Protein AF-A0A7S4EVW3-F1 (afdb_monomer)

Secondary structure (DSSP, 8-state):
-----------------------EEEEEEEETTEEEEEEEE--TTT-HHHHHHHHHHHHTTTTTT----EEETTTEEEE---S-HHHHHHHHT-PBPPPP--S---TT-EEE---SSTT-B-S-EEEE-SS-----

Mean predicted aligned error: 10.97 Å

Radius of gyration: 21.05 Å; Cα contacts (8 Å, |Δi|>4): 206; chains: 1; bounding box: 40×34×83 Å

Nearest PDB structures (foldseek):
  1vai-assembly2_B  TM=8.002E-01  e=1.333E-04  Escherichia coli
  7n3j-assembly1_A  TM=7.721E-01  e=1.892E-04  Escherichia coli K-12
  8vri-assembly2_B  TM=7.692E-01  e=6.437E-04  Escherichia coli
  2mvz-assembly1_A  TM=7.237E-01  e=3.197E-04  Geobacillus kaustophilus HTA426
  7qtt-assembly1_V  TM=7.026E-01  e=1.544E-03  Homo sapiens

Solvent-accessible surface area (backbone atoms only — not comparable to full-atom values): 8505 Å² total; per-residue (Å²): 141,82,83,84,85,80,82,81,80,79,80,75,81,76,79,78,76,73,74,79,69,83,48,64,50,76,45,79,42,84,49,99,92,42,79,45,74,51,74,46,79,53,57,53,92,47,28,52,62,59,43,53,50,50,50,52,37,58,76,67,49,50,62,60,87,41,52,76,82,42,78,42,89,65,43,36,40,31,33,51,54,46,83,45,69,65,63,43,52,65,44,67,76,52,53,41,72,75,59,69,88,72,73,80,44,45,58,78,35,74,43,71,46,62,59,98,53,84,44,50,32,59,66,33,34,31,35,24,60,36,63,68,64,74,77,127

InterPro domains:
  IPR002130 Cyclophilin-type peptidyl-prolyl cis-trans isomerase domain [PF00160] (30-124)
  IPR029000 Cyclophilin-like domain superfamily [G3DSA:2.40.100.10] (12-132)
  IPR029000 Cyclophilin-like domain superfamily [SSF50891] (29-124)
  IPR044665 Cyclophilin-type peptidyl-prolyl cis-trans isomerase, E. coli cyclophilin A-like [PTHR43246] (34-132)

Structure (mmCIF, N/CA/C/O backbone):
data_AF-A0A7S4EVW3-F1
#
_entry.id   AF-A0A7S4EVW3-F1
#
loop_
_atom_site.group_PDB
_atom_site.id
_atom_site.type_symbol
_atom_site.label_atom_id
_atom_site.label_alt_id
_atom_site.label_comp_id
_atom_site.label_asym_id
_atom_site.label_entity_id
_atom_site.label_seq_id
_atom_site.pdbx_PDB_ins_code
_atom_site.Cartn_x
_atom_site.Cartn_y
_atom_site.Cartn_z
_atom_site.occupancy
_atom_site.B_iso_or_equiv
_atom_site.auth_seq_id
_atom_site.auth_comp_id
_atom_site.auth_asym_id
_atom_site.auth_atom_id
_atom_site.pdbx_PDB_model_num
ATOM 1 N N . MET A 1 1 ? 21.735 -10.490 -68.407 1.00 48.84 1 MET A N 1
ATOM 2 C CA . MET A 1 1 ? 21.679 -9.216 -67.661 1.00 48.84 1 MET A CA 1
ATOM 3 C C . MET A 1 1 ? 20.236 -8.723 -67.653 1.00 48.84 1 MET A C 1
ATOM 5 O O . MET A 1 1 ? 19.882 -8.121 -68.646 1.00 48.84 1 MET A O 1
ATOM 9 N N . VAL A 1 2 ? 19.412 -8.986 -66.624 1.00 40.12 2 VAL A N 1
ATOM 10 C CA . VAL A 1 2 ? 18.229 -8.154 -66.276 1.00 40.12 2 VAL A CA 1
ATOM 11 C C . VAL A 1 2 ? 17.863 -8.377 -64.794 1.00 40.12 2 VAL A C 1
ATOM 13 O O . VAL A 1 2 ? 17.701 -9.514 -64.367 1.00 40.12 2 VAL A O 1
ATOM 16 N N . GLN A 1 3 ? 17.805 -7.262 -64.057 1.00 39.38 3 GLN A N 1
ATOM 17 C CA . GLN A 1 3 ? 17.249 -6.950 -62.728 1.00 39.38 3 GLN A CA 1
ATOM 18 C C . GLN A 1 3 ? 17.027 -8.050 -61.663 1.00 39.38 3 GLN A C 1
ATOM 20 O O . GLN A 1 3 ? 16.073 -8.820 -61.707 1.00 39.38 3 GLN A O 1
ATOM 25 N N . ALA A 1 4 ? 17.808 -7.959 -60.580 1.00 43.53 4 ALA A N 1
ATOM 26 C CA . ALA A 1 4 ? 17.461 -8.503 -59.268 1.00 43.53 4 ALA A CA 1
ATOM 27 C C . ALA A 1 4 ? 16.394 -7.622 -58.587 1.00 43.53 4 ALA A C 1
ATOM 29 O O . ALA A 1 4 ? 16.596 -6.419 -58.397 1.00 43.53 4 ALA A O 1
ATOM 30 N N . ALA A 1 5 ? 15.268 -8.225 -58.207 1.00 48.72 5 ALA A N 1
ATOM 31 C CA . ALA A 1 5 ? 14.209 -7.587 -57.436 1.00 48.72 5 ALA A CA 1
ATOM 32 C C . ALA A 1 5 ? 14.680 -7.335 -55.993 1.00 48.72 5 ALA A C 1
ATOM 34 O O . ALA A 1 5 ? 14.947 -8.269 -55.239 1.00 48.72 5 ALA A O 1
ATOM 35 N N . ARG A 1 6 ? 14.779 -6.063 -55.598 1.00 50.75 6 ARG A N 1
ATOM 36 C CA . ARG A 1 6 ? 14.969 -5.655 -54.201 1.00 50.75 6 ARG A CA 1
ATOM 37 C C . ARG A 1 6 ? 13.610 -5.302 -53.611 1.00 50.75 6 ARG A C 1
ATOM 39 O O . ARG A 1 6 ? 13.137 -4.181 -53.758 1.00 50.75 6 ARG A O 1
ATOM 46 N N . ILE A 1 7 ? 12.988 -6.276 -52.955 1.00 47.72 7 ILE A N 1
ATOM 47 C CA . ILE A 1 7 ? 11.820 -6.050 -52.103 1.00 47.72 7 ILE A CA 1
ATOM 48 C C . ILE A 1 7 ? 12.350 -5.469 -50.789 1.00 47.72 7 ILE A C 1
ATOM 50 O O . ILE A 1 7 ? 12.915 -6.189 -49.967 1.00 47.72 7 ILE A O 1
ATOM 54 N N . LEU A 1 8 ? 12.231 -4.150 -50.616 1.00 53.06 8 LEU A N 1
ATOM 55 C CA . LEU A 1 8 ? 12.416 -3.517 -49.312 1.00 53.06 8 LEU A CA 1
ATOM 56 C C . LEU A 1 8 ? 11.203 -3.855 -48.443 1.00 53.06 8 LEU A C 1
ATOM 58 O O . LEU A 1 8 ? 10.127 -3.283 -48.609 1.00 53.06 8 LEU A O 1
ATOM 62 N N . LEU A 1 9 ? 11.386 -4.788 -47.513 1.00 48.38 9 LEU A N 1
ATOM 63 C CA . LEU A 1 9 ? 10.430 -5.049 -46.448 1.00 48.38 9 LEU A CA 1
ATOM 64 C C . LEU A 1 9 ? 10.580 -3.941 -45.391 1.00 48.38 9 LEU A C 1
ATOM 66 O O . LEU A 1 9 ? 11.490 -3.978 -44.564 1.00 48.38 9 LEU A O 1
ATOM 70 N N . PHE A 1 10 ? 9.716 -2.926 -45.434 1.00 47.91 10 PHE A N 1
ATOM 71 C CA . PHE A 1 10 ? 9.580 -1.974 -44.331 1.00 47.91 10 PHE A CA 1
ATOM 72 C C . PHE A 1 10 ? 8.841 -2.667 -43.180 1.00 47.91 10 PHE A C 1
ATOM 74 O O . PHE A 1 10 ? 7.621 -2.812 -43.203 1.00 47.91 10 PHE A O 1
ATOM 81 N N . LEU A 1 11 ? 9.590 -3.107 -42.168 1.00 50.66 11 LEU A N 1
ATOM 82 C CA . LEU A 1 11 ? 9.044 -3.455 -40.858 1.00 50.66 11 LEU A CA 1
ATOM 83 C C . LEU A 1 11 ? 8.555 -2.164 -40.193 1.00 50.66 11 LEU A C 1
ATOM 85 O O . LEU A 1 11 ? 9.311 -1.462 -39.525 1.00 50.66 11 LEU A O 1
ATOM 89 N N . ALA A 1 12 ? 7.285 -1.825 -40.408 1.00 53.12 12 ALA A N 1
ATOM 90 C CA . ALA A 1 12 ? 6.604 -0.841 -39.586 1.00 53.12 12 ALA A CA 1
ATOM 91 C C . ALA A 1 12 ? 6.475 -1.428 -38.174 1.00 53.12 12 ALA A C 1
ATOM 93 O O . ALA A 1 12 ? 5.668 -2.325 -37.930 1.00 53.12 12 ALA A O 1
ATOM 94 N N . ALA A 1 13 ? 7.307 -0.950 -37.249 1.00 54.06 13 ALA A N 1
ATOM 95 C CA . ALA A 1 13 ? 7.120 -1.201 -35.831 1.00 54.06 13 ALA A CA 1
ATOM 96 C C . ALA A 1 13 ? 5.820 -0.507 -35.404 1.00 54.06 13 ALA A C 1
ATOM 98 O O . ALA A 1 13 ? 5.786 0.700 -35.169 1.00 54.06 13 ALA A O 1
ATOM 99 N N . VAL A 1 14 ? 4.728 -1.268 -35.357 1.00 50.78 14 VAL A N 1
ATOM 100 C CA . VAL A 1 14 ? 3.484 -0.827 -34.732 1.00 50.78 14 VAL A CA 1
ATOM 101 C C . VAL A 1 14 ? 3.771 -0.731 -33.238 1.00 50.78 14 VAL A C 1
ATOM 103 O O . VAL A 1 14 ? 3.846 -1.741 -32.539 1.00 50.78 14 VAL A O 1
ATOM 106 N N . ALA A 1 15 ? 3.989 0.489 -32.751 1.00 49.53 15 ALA A N 1
ATOM 107 C CA . ALA A 1 15 ? 3.995 0.767 -31.327 1.00 49.53 15 ALA A CA 1
ATOM 108 C C . ALA A 1 15 ? 2.571 0.533 -30.815 1.00 49.53 15 ALA A C 1
ATOM 110 O O . ALA A 1 15 ? 1.685 1.372 -30.975 1.00 49.53 15 ALA A O 1
ATOM 111 N N . VAL A 1 16 ? 2.337 -0.646 -30.242 1.00 41.62 16 VAL A N 1
ATOM 112 C CA . VAL A 1 16 ? 1.113 -0.929 -29.498 1.00 41.62 16 VAL A CA 1
ATOM 113 C C . VAL A 1 16 ? 1.196 -0.100 -28.220 1.00 41.62 16 VAL A C 1
ATOM 115 O O . VAL A 1 16 ? 1.815 -0.508 -27.239 1.00 41.62 16 VAL A O 1
ATOM 118 N N . ALA A 1 17 ? 0.623 1.103 -28.250 1.00 45.09 17 ALA A N 1
ATOM 119 C CA . ALA A 1 17 ? 0.341 1.858 -27.043 1.00 45.09 17 ALA A CA 1
ATOM 120 C C . ALA A 1 17 ? -0.651 1.022 -26.231 1.00 45.09 17 ALA A C 1
ATOM 122 O O . ALA A 1 17 ? -1.834 0.935 -26.563 1.00 45.09 17 ALA A O 1
ATOM 123 N N . ARG A 1 18 ? -0.143 0.325 -25.214 1.00 46.75 18 ARG A N 1
ATOM 124 C CA . ARG A 1 18 ? -0.974 -0.382 -24.246 1.00 46.75 18 ARG A CA 1
ATOM 125 C C . ARG A 1 18 ? -1.800 0.697 -23.555 1.00 46.75 18 ARG A C 1
ATOM 127 O O . ARG A 1 18 ? -1.240 1.509 -22.824 1.00 46.75 18 ARG A O 1
ATOM 134 N N . ALA A 1 19 ? -3.093 0.765 -23.870 1.00 45.19 19 ALA A N 1
ATOM 135 C CA . ALA A 1 19 ? -4.016 1.647 -23.173 1.00 45.19 19 ALA A CA 1
ATOM 136 C C . ALA A 1 19 ? -3.822 1.414 -21.671 1.00 45.19 19 ALA A C 1
ATOM 138 O O . ALA A 1 19 ? -3.772 0.260 -21.237 1.00 45.19 19 ALA A O 1
ATOM 139 N N . ALA A 1 20 ? -3.614 2.495 -20.918 1.00 54.31 20 ALA A N 1
ATOM 140 C CA . ALA A 1 20 ? -3.489 2.442 -19.473 1.00 54.31 20 ALA A CA 1
ATOM 141 C C . ALA A 1 20 ? -4.744 1.753 -18.935 1.00 54.31 20 ALA A C 1
ATOM 143 O O . ALA A 1 20 ? -5.831 2.327 -18.947 1.00 54.31 20 ALA A O 1
ATOM 144 N 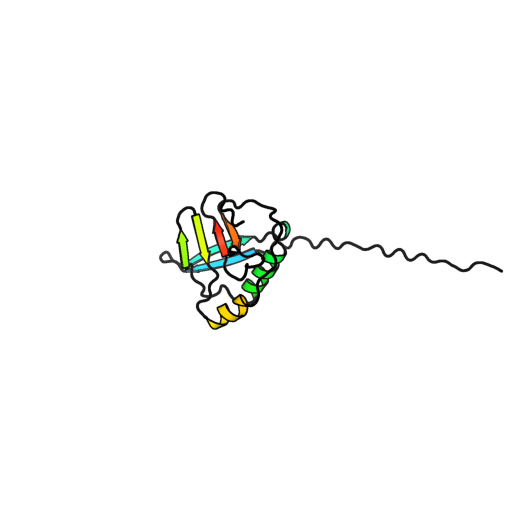N . GLU A 1 21 ? -4.623 0.480 -18.568 1.00 58.94 21 GLU A N 1
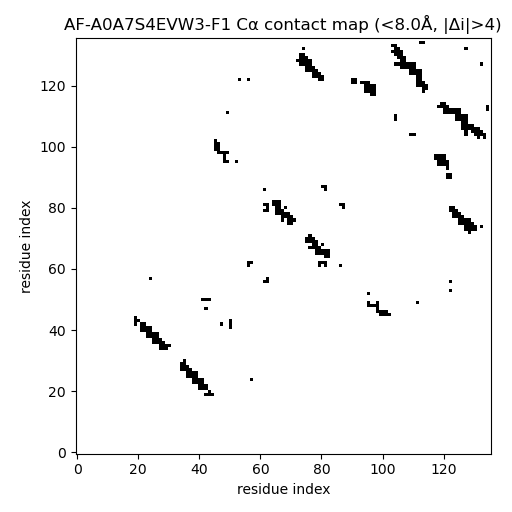ATOM 145 C CA . GLU A 1 21 ? -5.751 -0.230 -17.993 1.00 58.94 21 GLU A CA 1
ATOM 146 C C . GLU A 1 21 ? -6.083 0.450 -16.670 1.00 58.94 21 GLU A C 1
ATOM 148 O O . GLU A 1 21 ? -5.215 0.557 -15.796 1.00 58.94 21 GLU A O 1
ATOM 153 N N . ASP A 1 22 ? -7.324 0.925 -16.555 1.00 69.38 22 ASP A N 1
ATOM 154 C CA . ASP A 1 22 ? -7.900 1.523 -15.353 1.00 69.38 22 ASP A CA 1
ATOM 155 C C . ASP A 1 22 ? -8.010 0.447 -14.262 1.00 69.38 22 ASP A C 1
ATOM 157 O O . ASP A 1 22 ? -9.087 -0.050 -13.929 1.00 69.38 22 ASP A O 1
ATOM 161 N N . PHE A 1 23 ? -6.870 0.040 -13.709 1.00 80.81 23 PHE A N 1
ATOM 162 C CA . PHE A 1 23 ? -6.832 -0.936 -12.639 1.00 80.81 23 PHE A CA 1
ATOM 163 C C . PHE A 1 23 ? -7.329 -0.273 -11.358 1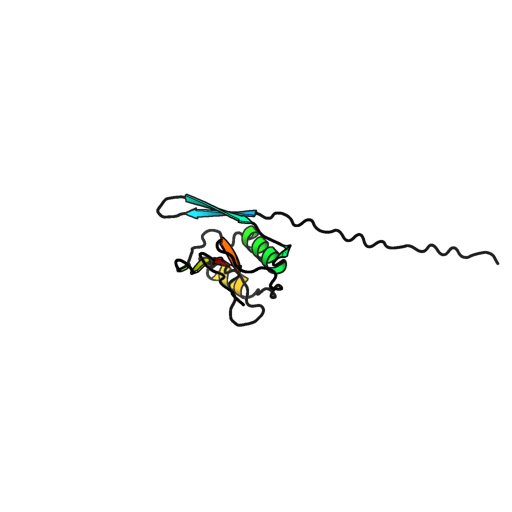.00 80.81 23 PHE A C 1
ATOM 165 O O . PHE A 1 23 ? -6.763 0.712 -10.867 1.00 80.81 23 PHE A O 1
ATOM 172 N N . ARG A 1 24 ? -8.419 -0.820 -10.827 1.00 87.75 24 ARG A N 1
ATOM 173 C CA . ARG A 1 24 ? -9.030 -0.397 -9.573 1.00 87.75 24 ARG A CA 1
ATOM 174 C C . ARG A 1 24 ? -9.018 -1.579 -8.622 1.00 87.75 24 ARG A C 1
ATOM 176 O O . ARG A 1 24 ? -9.603 -2.610 -8.930 1.00 87.75 24 ARG A O 1
ATOM 183 N N . ALA A 1 25 ? -8.355 -1.416 -7.485 1.00 87.94 25 ALA A N 1
ATOM 184 C CA . ALA A 1 25 ? -8.396 -2.391 -6.406 1.00 87.94 25 ALA A CA 1
ATOM 185 C C . ALA A 1 25 ? -9.407 -1.920 -5.360 1.00 87.94 25 ALA A C 1
ATOM 187 O O . ALA A 1 25 ? -9.298 -0.805 -4.847 1.00 87.94 25 ALA A O 1
ATOM 188 N N . GLU A 1 26 ? -10.404 -2.748 -5.075 1.00 90.62 26 GLU A N 1
ATOM 189 C CA . GLU A 1 26 ? -11.346 -2.516 -3.986 1.00 90.62 26 GLU A CA 1
ATOM 190 C C . GLU A 1 26 ? -10.816 -3.171 -2.713 1.00 90.62 26 GLU A C 1
ATOM 192 O O . GLU A 1 26 ? -10.426 -4.336 -2.719 1.00 90.62 26 GLU A O 1
ATOM 197 N N . PHE A 1 27 ? -10.789 -2.404 -1.629 1.00 89.12 27 PHE A N 1
ATOM 198 C CA . PHE A 1 27 ? -10.396 -2.868 -0.311 1.00 89.12 27 PHE A CA 1
ATOM 199 C C . PHE A 1 27 ? -11.594 -2.782 0.613 1.00 89.12 27 PHE A C 1
ATOM 201 O O . PHE A 1 27 ? -12.226 -1.730 0.734 1.00 89.12 27 PHE A O 1
ATOM 208 N N . VAL A 1 28 ? -11.864 -3.889 1.291 1.00 90.50 28 VAL A N 1
ATOM 209 C CA . VAL A 1 28 ? -12.857 -3.977 2.354 1.00 90.50 28 VAL A CA 1
ATOM 210 C C . VAL A 1 28 ? -12.113 -3.992 3.683 1.00 90.50 28 VAL A C 1
ATOM 212 O O . VAL A 1 28 ? -11.153 -4.738 3.860 1.00 90.50 28 VAL A O 1
ATOM 215 N N . VAL A 1 29 ? -12.529 -3.132 4.605 1.00 89.19 29 VAL A N 1
ATOM 216 C CA . VAL A 1 29 ? -11.909 -2.952 5.915 1.00 89.19 29 VAL A CA 1
ATOM 217 C C . VAL A 1 29 ? -12.957 -3.135 6.993 1.00 89.19 29 VAL A C 1
ATOM 219 O O . VAL A 1 29 ? -13.970 -2.441 7.014 1.00 89.19 29 VAL A O 1
ATOM 222 N N . GLU A 1 30 ? -12.666 -4.011 7.944 1.00 88.81 30 GLU A N 1
ATOM 223 C CA . GLU A 1 30 ? -13.439 -4.126 9.176 1.00 88.81 30 GLU A CA 1
ATOM 224 C C . GLU A 1 30 ? -12.976 -3.075 10.188 1.00 88.81 30 GLU A C 1
ATOM 226 O O . GLU A 1 30 ? -11.805 -3.027 10.579 1.00 88.81 30 GLU A O 1
ATOM 231 N N . THR A 1 31 ? -13.904 -2.225 10.622 1.00 86.81 31 THR A N 1
ATOM 232 C CA . THR A 1 31 ? -13.673 -1.210 11.656 1.00 86.81 31 THR A CA 1
ATOM 233 C C . THR A 1 31 ? -14.593 -1.444 12.851 1.00 86.81 31 THR A C 1
ATOM 235 O O . THR A 1 31 ? -15.531 -2.237 12.792 1.00 86.81 31 THR A O 1
ATOM 238 N N . THR A 1 32 ? -14.374 -0.721 13.952 1.00 87.44 32 THR A N 1
ATOM 239 C CA . THR A 1 32 ? -15.291 -0.745 15.107 1.00 87.44 32 THR A CA 1
ATOM 240 C C . THR A 1 32 ? -16.694 -0.234 14.774 1.00 87.44 32 THR A C 1
ATOM 242 O O . THR A 1 32 ? -17.633 -0.523 15.505 1.00 87.44 32 THR A O 1
ATOM 245 N N . GLU A 1 33 ? -16.837 0.517 13.681 1.00 86.69 33 GLU A N 1
ATOM 246 C CA . GLU A 1 33 ? -18.108 1.041 13.171 1.00 86.69 33 GLU A CA 1
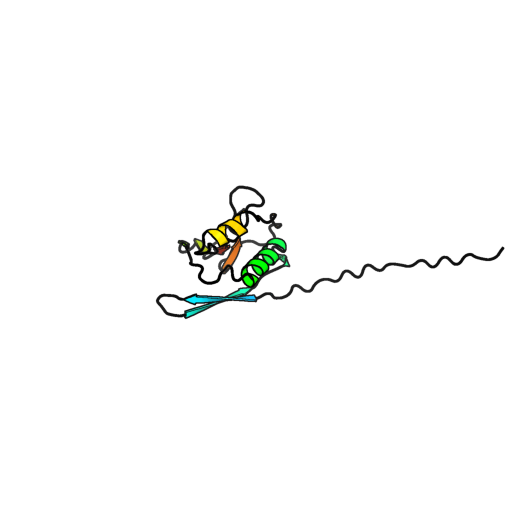ATOM 247 C C . GLU A 1 33 ? -18.728 0.116 12.104 1.00 86.69 33 GLU A C 1
ATOM 249 O O . GLU A 1 33 ? -19.741 0.452 11.494 1.00 86.69 33 GLU A O 1
ATOM 254 N N . GLY A 1 34 ? -18.131 -1.062 11.889 1.00 89.31 34 GLY A N 1
ATOM 255 C CA . GLY A 1 34 ? -18.545 -2.055 10.905 1.00 89.31 34 GLY A CA 1
ATOM 256 C C . GLY A 1 34 ? -17.653 -2.088 9.667 1.00 89.31 34 GLY A C 1
ATOM 257 O O . GLY A 1 34 ? -16.577 -1.478 9.617 1.00 89.31 34 GLY A O 1
ATOM 258 N N . GLN A 1 35 ? -18.123 -2.819 8.662 1.00 91.12 35 GLN A N 1
ATOM 259 C CA . GLN A 1 35 ? -17.431 -3.003 7.396 1.00 91.12 35 GLN A CA 1
ATOM 260 C C . GLN A 1 35 ? -17.511 -1.728 6.544 1.00 91.12 35 GLN A C 1
ATOM 262 O O . GLN A 1 35 ? -18.592 -1.199 6.291 1.00 91.12 35 GLN A O 1
ATOM 267 N N . GLN A 1 36 ? -16.357 -1.239 6.099 1.00 89.38 36 GLN A N 1
ATOM 268 C CA . GLN A 1 36 ? -16.203 -0.089 5.210 1.00 89.38 36 GLN A CA 1
ATOM 269 C C . GLN A 1 36 ? -15.467 -0.529 3.942 1.00 89.38 36 GLN A C 1
ATOM 271 O O . GLN A 1 36 ? -14.666 -1.462 3.985 1.00 89.38 36 GLN A O 1
ATOM 276 N N . SER A 1 37 ? -15.692 0.144 2.815 1.00 90.75 37 SER A N 1
ATOM 277 C CA . SER A 1 37 ? -14.951 -0.124 1.579 1.00 90.75 37 SER A CA 1
ATOM 278 C C . SER A 1 37 ? -14.339 1.146 1.003 1.00 90.75 37 SER A C 1
ATOM 280 O O . SER A 1 37 ? -14.861 2.252 1.158 1.00 90.75 37 SER A O 1
ATOM 282 N N . PHE A 1 38 ? -13.196 0.995 0.342 1.00 88.81 38 PHE A N 1
ATOM 283 C CA . PHE A 1 38 ? -12.595 2.057 -0.450 1.00 88.81 38 PHE A CA 1
ATOM 284 C C . PHE A 1 38 ? -11.959 1.492 -1.716 1.00 88.81 38 PHE A C 1
ATOM 286 O O . PHE A 1 38 ? -11.481 0.359 -1.754 1.00 88.81 38 PHE A O 1
ATOM 293 N N . THR A 1 39 ? -11.926 2.303 -2.770 1.00 90.06 39 THR A N 1
ATOM 294 C CA . THR A 1 39 ? -11.340 1.915 -4.054 1.00 90.06 39 THR A CA 1
ATOM 295 C C . THR A 1 39 ? -10.056 2.687 -4.303 1.00 90.06 39 THR A C 1
ATOM 297 O O . THR A 1 39 ? -10.02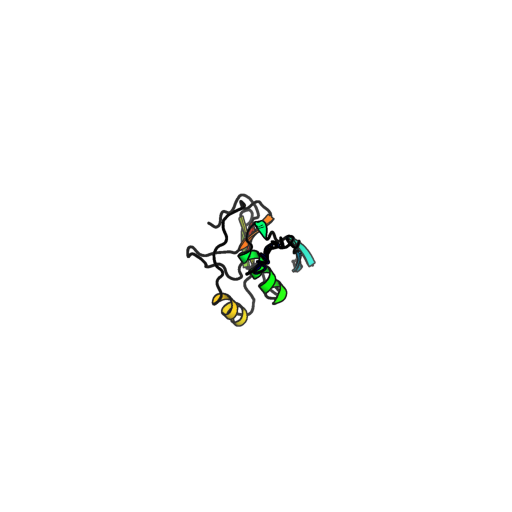0 3.915 -4.230 1.00 90.06 39 THR A O 1
ATOM 300 N N . VAL A 1 40 ? -9.004 1.964 -4.663 1.00 88.94 40 VAL A N 1
ATOM 301 C CA . VAL A 1 40 ? -7.721 2.518 -5.082 1.00 88.94 40 VAL A CA 1
ATOM 302 C C . VAL A 1 40 ? -7.653 2.477 -6.596 1.00 88.94 40 VAL A C 1
ATOM 304 O O . VAL A 1 40 ? -7.581 1.404 -7.193 1.00 88.94 40 VAL A O 1
ATOM 307 N N . ARG A 1 41 ? -7.653 3.654 -7.227 1.00 89.06 41 ARG A N 1
ATOM 308 C CA . ARG A 1 41 ? -7.332 3.778 -8.650 1.00 89.06 41 ARG A CA 1
ATOM 309 C C . ARG A 1 41 ? -5.822 3.834 -8.821 1.00 89.06 41 ARG A C 1
ATOM 311 O O . ARG A 1 41 ? -5.155 4.665 -8.208 1.00 89.06 41 ARG A O 1
ATOM 318 N N . VAL A 1 42 ? -5.308 2.972 -9.683 1.00 88.06 42 VAL A N 1
ATOM 319 C CA . VAL A 1 42 ? -3.881 2.854 -9.949 1.00 88.06 42 VAL A CA 1
ATOM 320 C C . VAL A 1 42 ? -3.540 3.598 -11.239 1.00 88.06 42 VAL A C 1
ATOM 322 O O . VAL A 1 42 ? -4.286 3.534 -12.210 1.00 88.06 42 VAL A O 1
ATOM 325 N N . HIS A 1 43 ? -2.433 4.342 -11.230 1.00 86.00 43 HIS A N 1
ATOM 326 C CA . HIS A 1 43 ? -2.005 5.213 -12.328 1.00 86.00 43 HIS A CA 1
ATOM 327 C C . HIS A 1 43 ? -0.691 4.691 -12.943 1.00 86.00 43 HIS A C 1
ATOM 329 O O . HIS A 1 43 ? 0.382 5.044 -12.445 1.00 86.00 43 HIS A O 1
ATOM 335 N N . PRO A 1 44 ? -0.743 3.862 -14.009 1.00 85.31 44 PRO A N 1
ATOM 336 C CA . PRO A 1 44 ? 0.452 3.319 -14.668 1.00 85.31 44 PRO A CA 1
ATOM 337 C C . PRO A 1 44 ? 1.398 4.405 -15.184 1.00 85.31 44 PRO A C 1
ATOM 339 O O . PRO A 1 44 ? 2.611 4.246 -15.107 1.00 85.31 44 PRO A O 1
ATOM 342 N N . ASP A 1 45 ? 0.840 5.533 -15.628 1.00 84.44 45 ASP A N 1
ATOM 343 C CA . ASP A 1 45 ? 1.599 6.675 -16.145 1.00 84.44 45 ASP A CA 1
ATOM 344 C C . ASP A 1 45 ? 2.480 7.338 -15.078 1.00 84.44 45 ASP A C 1
ATOM 346 O O . ASP A 1 45 ? 3.429 8.048 -15.409 1.00 84.44 45 ASP A O 1
ATOM 350 N N . TRP A 1 46 ? 2.161 7.142 -13.792 1.00 83.62 46 TRP A N 1
ATOM 351 C CA . TRP A 1 46 ? 2.907 7.762 -12.702 1.00 83.62 46 TRP A CA 1
ATOM 352 C C . TRP A 1 46 ? 4.086 6.911 -12.238 1.00 83.62 46 TRP A C 1
ATOM 354 O O . TRP A 1 46 ? 5.161 7.450 -11.982 1.00 83.62 46 TRP A O 1
ATOM 364 N N . ALA A 1 47 ? 3.876 5.601 -12.102 1.00 84.44 47 ALA A N 1
ATOM 365 C CA . ALA A 1 47 ? 4.859 4.680 -11.539 1.00 84.44 47 ALA A CA 1
ATOM 366 C C . ALA A 1 47 ? 4.643 3.250 -12.068 1.00 84.44 47 ALA A C 1
ATOM 368 O O . ALA A 1 47 ? 4.074 2.427 -11.348 1.00 84.44 47 ALA A O 1
ATOM 369 N N . PRO A 1 48 ? 5.060 2.929 -13.306 1.00 86.00 48 PRO A N 1
ATOM 370 C CA . PRO A 1 48 ? 4.756 1.642 -13.933 1.00 86.00 48 PRO A CA 1
ATOM 371 C C . PRO A 1 48 ? 5.267 0.439 -13.125 1.00 86.00 48 PRO A C 1
ATOM 373 O O . PRO A 1 48 ? 4.533 -0.532 -12.959 1.00 86.00 48 PRO A O 1
ATOM 376 N N . LEU A 1 49 ? 6.469 0.512 -12.537 1.00 86.88 49 LEU A N 1
ATOM 377 C CA . LEU A 1 49 ? 7.029 -0.596 -11.751 1.00 86.88 49 LEU A CA 1
ATOM 378 C C . LEU A 1 49 ? 6.296 -0.772 -10.416 1.00 86.88 49 LEU A C 1
ATOM 380 O O . LEU A 1 49 ? 6.052 -1.895 -9.973 1.00 86.88 49 LEU A O 1
ATOM 384 N N . GLY A 1 50 ? 5.928 0.338 -9.773 1.00 86.12 50 GLY A N 1
ATOM 385 C CA . GLY A 1 50 ? 5.089 0.326 -8.578 1.00 86.12 50 GLY A CA 1
ATOM 386 C C . GLY A 1 50 ? 3.698 -0.250 -8.848 1.00 86.12 50 GLY A C 1
ATOM 387 O O . GLY A 1 50 ? 3.201 -1.038 -8.046 1.00 86.12 50 GLY A O 1
ATOM 388 N N . VAL A 1 51 ? 3.085 0.098 -9.983 1.00 87.75 51 VAL A N 1
ATOM 389 C CA . VAL A 1 51 ? 1.783 -0.440 -10.400 1.00 87.75 51 VAL A CA 1
ATOM 390 C C . VAL A 1 51 ? 1.845 -1.947 -10.589 1.00 87.75 51 VAL A C 1
ATOM 392 O O . VAL A 1 51 ? 1.002 -2.653 -10.037 1.00 87.75 51 VAL A O 1
ATOM 395 N N . ASP A 1 52 ? 2.841 -2.442 -11.319 1.00 89.25 52 ASP A N 1
ATOM 396 C CA . ASP A 1 52 ? 2.990 -3.877 -11.561 1.00 89.25 52 ASP A CA 1
ATOM 397 C C . ASP A 1 52 ? 3.188 -4.639 -10.248 1.00 89.25 52 ASP A C 1
ATOM 399 O O . ASP A 1 52 ? 2.535 -5.656 -10.017 1.00 89.25 52 ASP A O 1
ATOM 403 N N . ARG A 1 53 ? 3.994 -4.099 -9.325 1.00 89.75 53 ARG A N 1
ATOM 404 C CA . ARG A 1 53 ? 4.149 -4.686 -7.989 1.00 89.75 53 ARG A CA 1
ATOM 405 C C . ARG A 1 53 ? 2.856 -4.649 -7.181 1.00 89.75 53 ARG A C 1
ATOM 407 O O . ARG A 1 53 ? 2.533 -5.610 -6.491 1.00 89.75 53 ARG A O 1
ATOM 414 N N . PHE A 1 54 ? 2.115 -3.551 -7.229 1.00 90.06 54 PHE A N 1
ATOM 415 C CA . PHE A 1 54 ? 0.853 -3.458 -6.507 1.00 90.06 54 PHE A CA 1
ATOM 416 C C . PHE A 1 54 ? -0.154 -4.495 -7.014 1.00 90.06 54 PHE A C 1
ATOM 418 O O . PHE A 1 54 ? -0.776 -5.179 -6.205 1.00 90.06 54 PHE A O 1
ATOM 425 N N . LYS A 1 55 ? -0.257 -4.664 -8.337 1.00 89.44 55 LYS A N 1
ATOM 426 C CA . LYS A 1 55 ? -1.076 -5.713 -8.958 1.00 89.44 55 LYS A CA 1
ATOM 427 C C . LYS A 1 55 ? -0.642 -7.103 -8.502 1.00 89.44 55 LYS A C 1
ATOM 429 O O . LYS A 1 55 ? -1.484 -7.861 -8.042 1.00 89.44 55 LYS A O 1
ATOM 434 N N . GLU A 1 56 ? 0.661 -7.386 -8.528 1.00 90.31 56 GLU A N 1
ATOM 435 C CA . GLU A 1 56 ? 1.231 -8.659 -8.068 1.00 90.31 56 GLU A CA 1
ATOM 436 C C . GLU A 1 56 ? 0.827 -8.976 -6.615 1.00 90.31 56 GLU A C 1
ATOM 438 O O . GLU A 1 56 ? 0.417 -10.091 -6.308 1.00 90.31 56 GLU A O 1
ATOM 443 N N . LEU A 1 57 ? 0.888 -7.983 -5.719 1.00 89.81 57 LEU A N 1
ATOM 444 C CA . LEU A 1 57 ? 0.520 -8.145 -4.308 1.00 89.81 57 LEU A CA 1
ATOM 445 C C . LEU A 1 57 ? -0.989 -8.335 -4.110 1.00 89.81 57 LEU A C 1
ATOM 447 O O . LEU A 1 57 ? -1.394 -9.138 -3.269 1.00 89.81 57 LEU A O 1
ATOM 451 N N . VAL A 1 58 ? -1.818 -7.617 -4.873 1.00 89.88 58 VAL A N 1
ATOM 452 C CA . VAL A 1 58 ? -3.282 -7.762 -4.835 1.00 89.88 58 VAL A CA 1
ATOM 453 C C . VAL A 1 58 ? -3.703 -9.137 -5.364 1.00 89.88 58 VAL A C 1
ATOM 455 O O . VAL A 1 58 ? -4.482 -9.826 -4.715 1.00 89.88 58 VAL A O 1
ATOM 458 N N . GLU A 1 59 ? -3.150 -9.579 -6.495 1.00 88.81 59 GLU A N 1
ATOM 459 C CA . GLU A 1 59 ? -3.428 -10.900 -7.079 1.00 88.81 59 GLU A CA 1
ATOM 460 C C . GLU A 1 59 ? -2.936 -12.044 -6.184 1.00 88.81 59 GLU A C 1
ATOM 462 O O . GLU A 1 59 ? -3.610 -13.066 -6.050 1.00 88.81 59 GLU A O 1
ATOM 467 N N . ALA A 1 60 ? -1.798 -11.853 -5.511 1.00 87.62 60 ALA A N 1
ATOM 468 C CA . ALA A 1 60 ? -1.270 -12.790 -4.523 1.00 87.62 60 ALA A CA 1
ATOM 469 C C . ALA A 1 60 ? -2.018 -12.761 -3.179 1.00 87.62 60 ALA A C 1
ATOM 471 O O . ALA A 1 60 ? -1.598 -13.458 -2.254 1.00 87.62 60 ALA A O 1
ATOM 472 N N . LYS A 1 61 ? -3.088 -11.960 -3.046 1.00 86.62 61 LYS A N 1
ATOM 473 C CA . LYS A 1 61 ? -3.862 -11.794 -1.803 1.00 86.62 61 LYS A CA 1
ATOM 474 C C . LYS A 1 61 ? -3.006 -11.385 -0.604 1.00 86.62 61 LYS A C 1
ATOM 476 O O . LYS A 1 61 ? -3.314 -11.694 0.541 1.00 86.62 61 LYS A O 1
ATOM 481 N N . PHE A 1 62 ? -1.911 -10.667 -0.852 1.00 88.31 62 PHE A N 1
ATOM 482 C CA . PHE A 1 62 ? -0.977 -10.270 0.201 1.00 88.31 62 PHE A CA 1
ATOM 483 C C . PHE A 1 62 ? -1.620 -9.317 1.217 1.00 88.31 62 PHE A C 1
ATOM 485 O O . PHE A 1 62 ? -1.223 -9.293 2.380 1.00 88.31 62 PHE A O 1
ATOM 492 N N . TYR A 1 63 ? -2.580 -8.505 0.767 1.00 88.06 63 TYR A N 1
ATOM 493 C CA . TYR A 1 63 ? -3.271 -7.528 1.605 1.00 88.06 63 TYR A CA 1
ATOM 494 C C . TYR A 1 63 ? -4.453 -8.114 2.394 1.00 88.06 63 TYR A C 1
ATOM 496 O O . TYR A 1 63 ? -4.981 -7.415 3.265 1.00 88.06 63 TYR A O 1
ATOM 504 N N . ASP A 1 64 ? -4.824 -9.373 2.153 1.00 86.38 64 ASP A N 1
ATOM 505 C CA . ASP A 1 64 ? -5.871 -10.061 2.908 1.00 86.38 64 ASP A CA 1
ATOM 506 C C . ASP A 1 64 ? -5.417 -10.236 4.370 1.00 86.38 64 ASP A C 1
ATOM 508 O O . ASP A 1 64 ? -4.247 -10.505 4.651 1.00 86.38 64 AS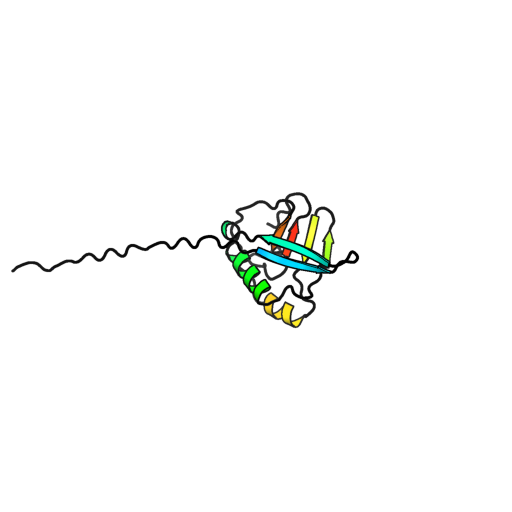P A O 1
ATOM 512 N N . ASP A 1 65 ? -6.330 -10.001 5.317 1.00 84.31 65 ASP A N 1
ATOM 513 C CA . ASP A 1 65 ? -6.076 -10.016 6.769 1.00 84.31 65 ASP A CA 1
ATOM 514 C C . ASP A 1 65 ? -4.939 -9.091 7.260 1.00 84.31 65 ASP A C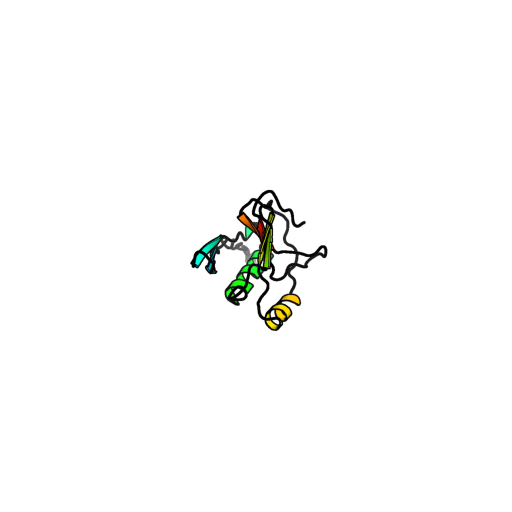 1
ATOM 516 O O . ASP A 1 65 ? -4.448 -9.210 8.392 1.00 84.31 65 ASP A O 1
ATOM 520 N N . THR A 1 66 ? -4.531 -8.112 6.445 1.00 88.12 66 THR A N 1
ATOM 521 C CA . THR A 1 66 ? -3.549 -7.104 6.861 1.00 88.12 66 THR A CA 1
ATOM 522 C C . THR A 1 66 ? -4.176 -6.006 7.711 1.00 88.12 66 THR A C 1
ATOM 524 O O . THR A 1 66 ? -5.354 -5.672 7.597 1.00 88.12 66 THR A O 1
ATOM 527 N N . ARG A 1 67 ? -3.369 -5.423 8.604 1.00 86.56 67 ARG A N 1
ATOM 528 C CA . ARG A 1 67 ? -3.813 -4.382 9.541 1.00 86.56 67 ARG A CA 1
ATOM 529 C C . ARG A 1 67 ? -3.106 -3.062 9.264 1.00 86.56 67 ARG A C 1
ATOM 531 O O . ARG A 1 67 ? -1.929 -3.032 8.897 1.00 86.56 67 ARG A O 1
ATOM 538 N N . PHE A 1 68 ? -3.798 -1.960 9.537 1.00 87.75 68 PHE A N 1
ATOM 539 C CA . PHE A 1 68 ? -3.163 -0.651 9.650 1.00 87.75 68 PHE A CA 1
ATOM 540 C C . PHE A 1 68 ? -2.330 -0.616 10.930 1.00 87.75 68 PHE A C 1
ATOM 542 O O . PHE A 1 68 ? -2.868 -0.544 12.032 1.00 87.75 68 PHE A O 1
ATOM 549 N N . TYR A 1 69 ? -1.009 -0.687 10.795 1.00 87.31 69 TYR A N 1
ATOM 550 C CA . TYR A 1 69 ? -0.099 -0.697 11.945 1.00 87.31 69 TYR A CA 1
ATOM 551 C C . TYR A 1 69 ? 0.403 0.702 12.312 1.00 87.31 69 TYR A C 1
ATOM 553 O O . TYR A 1 69 ? 0.942 0.903 13.399 1.00 87.31 69 TYR A O 1
ATOM 561 N N . ARG A 1 70 ? 0.248 1.686 11.418 1.00 86.25 70 ARG A N 1
ATOM 562 C CA . ARG A 1 70 ? 0.658 3.067 11.675 1.00 86.25 70 ARG A CA 1
ATOM 563 C C . ARG A 1 70 ? -0.384 4.037 11.149 1.00 86.25 70 ARG A C 1
ATOM 565 O O . ARG A 1 70 ? -0.544 4.193 9.943 1.00 86.25 70 ARG A O 1
ATOM 572 N N . VAL A 1 71 ? -1.036 4.736 12.070 1.00 87.00 71 VAL A N 1
ATOM 573 C CA . VAL A 1 71 ? -2.004 5.792 11.773 1.00 87.00 71 VAL A CA 1
ATOM 574 C C . VAL A 1 71 ? -1.518 7.065 12.447 1.00 87.00 71 VAL A C 1
ATOM 576 O O . VAL A 1 71 ? -1.500 7.164 13.671 1.00 87.00 71 VAL A O 1
ATOM 579 N N . LEU A 1 72 ? -1.083 8.031 11.643 1.00 84.12 72 LEU A N 1
ATOM 580 C CA . LEU A 1 72 ? -0.720 9.363 12.106 1.00 84.12 72 LEU A CA 1
ATOM 581 C C . LEU A 1 72 ? -1.743 10.356 11.550 1.00 84.12 72 LEU A C 1
ATOM 583 O O . LEU A 1 72 ? -1.715 10.638 10.344 1.00 84.12 72 LEU A O 1
ATOM 587 N N . PRO A 1 73 ? -2.648 10.883 12.400 1.00 79.69 73 PRO A N 1
ATOM 588 C CA . PRO A 1 73 ? -3.640 11.859 11.977 1.00 79.69 73 PRO A CA 1
ATOM 589 C C . PRO A 1 73 ? -2.966 13.017 11.245 1.00 79.69 73 PRO A C 1
ATOM 591 O O . PRO A 1 73 ? -1.946 13.529 11.703 1.00 79.69 73 PRO A O 1
ATOM 594 N N . LYS A 1 74 ? -3.541 13.433 10.112 1.00 76.25 74 LYS A N 1
ATOM 595 C CA . LYS A 1 74 ? -3.024 14.532 9.272 1.00 76.25 74 LYS A CA 1
ATOM 596 C C . LYS A 1 74 ? -1.660 14.272 8.615 1.00 76.25 74 LYS A C 1
ATOM 598 O O . LYS A 1 74 ? -1.054 15.192 8.072 1.00 76.25 74 LYS A O 1
ATOM 603 N N . PHE A 1 75 ? -1.170 13.038 8.631 1.00 75.31 75 PHE A N 1
ATOM 604 C CA . PHE A 1 75 ? 0.110 12.721 8.013 1.00 75.31 75 PHE A CA 1
ATOM 605 C C . PHE A 1 75 ? -0.008 11.511 7.099 1.00 75.31 75 PHE A C 1
ATOM 607 O O . PHE A 1 75 ? -0.098 11.673 5.882 1.00 75.31 75 PHE A O 1
ATOM 614 N N . VAL A 1 76 ? -0.072 10.306 7.665 1.00 82.38 76 VAL A N 1
ATOM 615 C CA . VAL A 1 76 ? -0.051 9.075 6.875 1.00 82.38 76 VAL A CA 1
ATOM 616 C C . VAL A 1 76 ? -0.759 7.937 7.595 1.00 82.38 76 VAL A C 1
ATOM 618 O O . VAL A 1 76 ? -0.640 7.780 8.812 1.00 82.38 76 VAL A O 1
ATOM 621 N N . VAL A 1 77 ? -1.443 7.110 6.817 1.00 87.56 77 VAL A N 1
ATOM 622 C CA . VAL A 1 77 ? -1.918 5.786 7.223 1.00 87.56 77 VAL A CA 1
ATOM 623 C C . VAL A 1 77 ? -1.100 4.754 6.463 1.00 87.56 77 VAL A C 1
ATOM 625 O O . VAL A 1 77 ? -1.092 4.789 5.237 1.00 87.56 77 VAL A O 1
ATOM 628 N N . GLN A 1 78 ? -0.388 3.867 7.158 1.00 87.69 78 GLN A N 1
ATOM 629 C CA . GLN A 1 78 ? 0.446 2.833 6.538 1.00 87.69 78 GLN A CA 1
ATOM 630 C C . GLN A 1 78 ? -0.079 1.428 6.826 1.00 87.69 78 GLN A C 1
ATOM 632 O O . GLN A 1 78 ? -0.515 1.121 7.941 1.00 87.69 78 GLN A O 1
ATOM 637 N N . PHE A 1 79 ? -0.006 0.591 5.796 1.00 88.81 79 PHE A N 1
ATOM 638 C CA . PHE A 1 79 ? -0.385 -0.818 5.791 1.00 88.81 79 PHE A CA 1
ATOM 639 C C . PHE A 1 79 ? 0.488 -1.598 4.793 1.00 88.81 79 PHE A C 1
ATOM 641 O O . PHE A 1 79 ? 1.410 -1.043 4.194 1.00 88.81 79 PHE A O 1
ATOM 648 N N . GLY A 1 80 ? 0.241 -2.899 4.635 1.00 84.25 80 GLY A N 1
ATOM 649 C CA . GLY A 1 80 ? 1.072 -3.769 3.790 1.00 84.25 80 GLY A CA 1
ATOM 650 C C . GLY A 1 80 ? 2.179 -4.502 4.549 1.00 84.25 80 GLY A C 1
ATOM 651 O O . GLY A 1 80 ? 3.237 -4.793 3.986 1.00 84.25 80 GLY A O 1
ATOM 652 N N . LEU A 1 81 ? 1.924 -4.792 5.826 1.00 84.06 81 LEU A N 1
ATOM 653 C CA . LEU A 1 81 ? 2.643 -5.795 6.601 1.00 84.06 81 LEU A CA 1
ATOM 654 C C . LEU A 1 81 ? 1.676 -6.960 6.846 1.00 84.06 81 LEU A C 1
ATOM 656 O O . LEU A 1 81 ? 0.628 -6.759 7.465 1.00 84.06 81 LEU A O 1
ATOM 660 N N . SER A 1 82 ? 2.010 -8.144 6.334 1.00 82.25 82 SER A N 1
ATOM 661 C CA . SER A 1 82 ? 1.212 -9.349 6.566 1.00 82.25 82 SER A CA 1
ATOM 662 C C . SER A 1 82 ? 1.282 -9.768 8.034 1.00 82.25 82 SER A C 1
ATOM 664 O O . SER A 1 82 ? 2.286 -9.520 8.708 1.00 82.25 82 SER A O 1
ATOM 666 N N . GLY A 1 83 ? 0.221 -10.399 8.539 1.00 78.69 83 GLY A N 1
ATOM 667 C CA . GLY A 1 83 ? 0.237 -11.038 9.857 1.00 78.69 83 GLY A CA 1
ATOM 668 C C . GLY A 1 83 ? 1.167 -12.254 9.916 1.00 78.69 83 GLY A C 1
ATOM 669 O O . GLY A 1 83 ? 1.588 -12.636 11.005 1.00 78.69 83 GLY A O 1
ATOM 670 N N . ASP A 1 84 ? 1.522 -12.819 8.760 1.00 83.31 84 ASP A N 1
ATOM 671 C CA . ASP A 1 84 ? 2.434 -13.950 8.637 1.00 83.31 84 ASP A CA 1
ATOM 672 C C . ASP A 1 84 ? 3.889 -13.487 8.375 1.00 83.31 84 ASP A C 1
ATOM 674 O O . ASP A 1 84 ? 4.185 -12.863 7.343 1.00 83.31 84 ASP A O 1
ATOM 678 N N . PRO A 1 85 ? 4.833 -13.780 9.291 1.00 82.62 85 PRO A N 1
ATOM 679 C CA . PRO A 1 85 ? 6.249 -13.491 9.099 1.00 82.62 85 PRO A CA 1
ATOM 680 C C . PRO A 1 85 ? 6.866 -14.166 7.868 1.00 82.62 85 PRO A C 1
ATOM 682 O O . PRO A 1 85 ? 7.759 -13.571 7.261 1.00 82.62 85 PRO A O 1
ATOM 685 N N . GLU A 1 86 ? 6.413 -15.363 7.484 1.00 84.75 86 GLU A N 1
ATOM 686 C CA . GLU A 1 86 ? 6.967 -16.090 6.334 1.00 84.75 86 GLU A CA 1
ATOM 687 C C . GLU A 1 86 ? 6.607 -15.386 5.027 1.00 84.75 86 GLU A C 1
ATOM 689 O O . GLU A 1 86 ? 7.488 -15.069 4.221 1.00 84.75 86 GLU A O 1
ATOM 694 N N . THR A 1 87 ? 5.334 -15.020 4.869 1.00 84.50 87 THR A N 1
ATOM 695 C CA . THR A 1 87 ? 4.862 -14.188 3.759 1.00 84.50 87 THR A CA 1
ATOM 696 C C . THR A 1 87 ? 5.641 -12.875 3.688 1.00 84.50 87 THR A C 1
ATOM 698 O O . THR A 1 87 ? 6.168 -12.517 2.633 1.00 84.50 87 THR A O 1
ATOM 701 N N . ASN A 1 88 ? 5.823 -12.174 4.811 1.00 84.00 88 ASN A N 1
ATOM 702 C CA . ASN A 1 88 ? 6.643 -10.961 4.828 1.00 84.00 88 ASN A CA 1
ATOM 703 C C . ASN A 1 88 ? 8.093 -11.220 4.377 1.00 84.00 88 ASN A C 1
ATOM 705 O O . ASN A 1 88 ? 8.651 -10.409 3.637 1.00 84.00 88 ASN A O 1
ATOM 709 N N . ALA A 1 89 ? 8.713 -12.327 4.795 1.00 83.94 89 ALA A N 1
ATOM 710 C CA . ALA A 1 89 ? 10.088 -12.668 4.432 1.00 83.94 89 ALA A CA 1
ATOM 711 C C . ALA A 1 89 ? 10.249 -12.938 2.926 1.00 83.94 89 ALA A C 1
ATOM 713 O O . ALA A 1 89 ? 11.208 -12.447 2.318 1.00 83.94 89 ALA A O 1
ATOM 714 N N . LEU A 1 90 ? 9.287 -13.636 2.311 1.00 85.06 90 LEU A N 1
ATOM 715 C CA . LEU A 1 90 ? 9.271 -13.906 0.869 1.00 85.06 90 LEU A CA 1
ATOM 716 C C . LEU A 1 90 ? 9.348 -12.612 0.055 1.00 85.06 90 LEU A C 1
ATOM 718 O O . LEU A 1 90 ? 10.160 -12.495 -0.866 1.00 85.06 90 LEU A O 1
ATOM 722 N N . TRP A 1 91 ? 8.551 -11.613 0.430 1.00 84.25 91 TRP A N 1
ATOM 723 C CA . TRP A 1 91 ? 8.488 -10.342 -0.288 1.00 84.25 91 TRP A CA 1
ATOM 724 C C . TRP A 1 91 ? 9.598 -9.359 0.090 1.00 84.25 91 TRP A C 1
ATOM 726 O O . TRP A 1 91 ? 10.018 -8.552 -0.741 1.00 84.25 91 TRP A O 1
ATOM 736 N N . ARG A 1 92 ? 10.137 -9.449 1.311 1.00 81.94 92 ARG A N 1
ATOM 737 C CA . ARG A 1 92 ? 11.246 -8.601 1.779 1.00 81.94 92 ARG A CA 1
ATOM 738 C C . ARG A 1 92 ? 12.517 -8.780 0.947 1.00 81.94 92 ARG A C 1
ATOM 740 O O . ARG A 1 92 ? 13.286 -7.835 0.803 1.00 81.94 92 ARG A O 1
ATOM 747 N N . SER A 1 93 ? 12.718 -9.970 0.384 1.00 82.06 93 SER A N 1
ATOM 748 C CA . SER A 1 93 ? 13.855 -10.288 -0.491 1.00 82.06 93 SER A CA 1
ATOM 749 C C . SER A 1 93 ? 13.714 -9.767 -1.929 1.00 82.06 93 SER A C 1
ATOM 751 O O . SER A 1 93 ? 14.654 -9.881 -2.714 1.00 82.06 93 SER A O 1
ATOM 753 N N . LYS A 1 94 ? 12.561 -9.180 -2.286 1.00 85.94 94 LYS A N 1
ATOM 754 C CA . LYS A 1 94 ? 12.215 -8.785 -3.659 1.00 85.94 94 LYS A CA 1
ATOM 755 C C . LYS A 1 94 ? 11.968 -7.276 -3.786 1.00 85.94 94 LYS A C 1
ATOM 757 O O . LYS A 1 94 ? 10.842 -6.880 -4.100 1.00 85.94 94 LYS A O 1
ATOM 762 N N . PRO A 1 95 ? 12.962 -6.405 -3.550 1.00 87.44 95 PRO A N 1
ATOM 763 C CA . PRO A 1 95 ? 12.777 -4.978 -3.778 1.00 87.44 95 PRO A CA 1
ATOM 764 C C . PRO A 1 95 ? 12.520 -4.657 -5.258 1.00 87.44 95 PRO A C 1
ATOM 766 O O . PRO A 1 95 ? 13.014 -5.353 -6.148 1.00 87.44 95 PRO A O 1
ATOM 769 N N . ILE A 1 96 ? 11.775 -3.582 -5.524 1.00 86.06 96 ILE A N 1
ATOM 770 C CA . ILE A 1 96 ? 11.610 -3.025 -6.875 1.00 86.06 96 ILE A CA 1
ATOM 771 C C . ILE A 1 96 ? 12.541 -1.837 -7.107 1.00 86.06 96 ILE A C 1
ATOM 773 O O . ILE A 1 96 ? 12.902 -1.120 -6.171 1.00 86.06 96 ILE A O 1
ATOM 777 N N . LYS A 1 97 ? 12.905 -1.614 -8.376 1.00 87.19 97 LYS A N 1
ATOM 778 C CA . LYS A 1 97 ? 13.630 -0.405 -8.787 1.00 87.19 97 LYS A CA 1
ATOM 779 C C . LYS A 1 97 ? 12.762 0.832 -8.609 1.00 87.19 97 LYS A C 1
ATOM 781 O O . LYS A 1 97 ? 11.544 0.717 -8.701 1.00 87.19 97 LYS A O 1
ATOM 786 N N . ASP A 1 98 ? 13.380 1.985 -8.378 1.00 83.38 98 ASP A N 1
ATOM 787 C CA . ASP A 1 98 ? 12.683 3.263 -8.229 1.00 83.38 98 ASP A CA 1
ATOM 788 C C . ASP A 1 98 ? 12.109 3.776 -9.565 1.00 83.38 98 ASP A C 1
ATOM 790 O O . ASP A 1 98 ? 12.787 3.767 -10.592 1.00 83.38 98 ASP A O 1
ATOM 794 N N . ASP A 1 99 ? 10.842 4.199 -9.548 1.00 83.81 99 ASP A N 1
ATOM 795 C CA . ASP A 1 99 ? 10.172 4.860 -10.673 1.00 83.81 99 ASP A CA 1
ATOM 796 C C . ASP A 1 99 ? 10.526 6.353 -10.683 1.00 83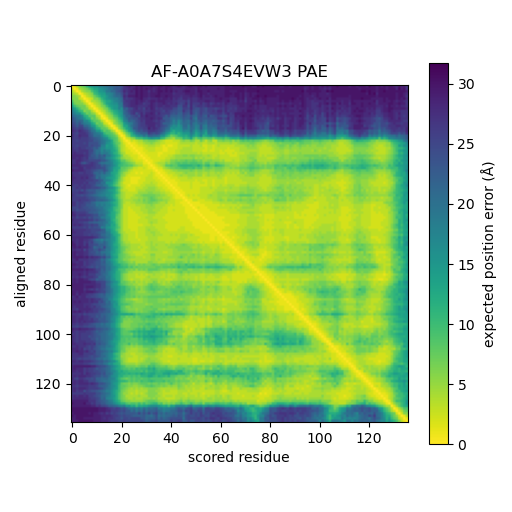.81 99 ASP A C 1
ATOM 798 O O . ASP A 1 99 ? 10.763 6.932 -9.616 1.00 83.81 99 ASP A O 1
ATOM 802 N N . PRO A 1 100 ? 10.525 7.012 -11.854 1.00 81.00 100 PRO A N 1
ATOM 803 C CA . PRO A 1 100 ? 10.678 8.459 -11.919 1.00 81.00 100 PRO A CA 1
ATOM 804 C C . PRO A 1 100 ? 9.536 9.166 -11.175 1.00 81.00 100 PRO A C 1
ATOM 806 O O . PRO A 1 100 ? 8.371 8.782 -11.269 1.00 81.00 100 PRO A O 1
ATOM 809 N N . VAL A 1 101 ? 9.864 10.240 -10.456 1.00 77.88 101 VAL A N 1
ATOM 810 C CA . VAL A 1 101 ? 8.864 11.053 -9.753 1.00 77.88 101 VAL A CA 1
ATOM 811 C C . VAL A 1 101 ? 8.127 11.924 -10.767 1.00 77.88 101 VAL A C 1
ATOM 813 O O . VAL A 1 101 ? 8.674 12.893 -11.287 1.00 77.88 101 VAL A O 1
ATOM 816 N N . THR A 1 102 ? 6.877 11.573 -11.045 1.00 76.88 102 THR A N 1
ATOM 817 C CA . THR A 1 102 ? 6.017 12.249 -12.034 1.00 76.88 102 THR A CA 1
ATOM 818 C C . THR A 1 102 ? 4.888 13.058 -11.393 1.00 76.88 102 THR A C 1
ATOM 820 O O . THR A 1 102 ? 4.356 13.977 -12.015 1.00 76.88 102 THR A O 1
ATOM 823 N N . ALA A 1 103 ? 4.529 12.749 -10.144 1.00 76.94 103 ALA A N 1
ATOM 824 C CA . ALA A 1 103 ? 3.412 13.359 -9.437 1.00 76.94 103 ALA A CA 1
ATOM 825 C C . ALA A 1 103 ? 3.771 13.698 -7.986 1.00 76.94 103 ALA A C 1
ATOM 827 O O . ALA A 1 103 ? 4.542 13.003 -7.326 1.00 76.94 103 ALA A O 1
ATOM 828 N N . THR A 1 104 ? 3.180 14.779 -7.477 1.00 76.75 104 THR A N 1
ATOM 829 C CA . THR A 1 104 ? 3.271 15.158 -6.065 1.00 76.75 104 THR A CA 1
ATOM 830 C C . THR A 1 104 ? 2.166 14.478 -5.267 1.00 76.75 104 THR A C 1
ATOM 832 O O . THR A 1 104 ? 1.014 14.433 -5.700 1.00 76.75 104 THR A O 1
ATOM 835 N N . ASN A 1 105 ? 2.498 14.022 -4.062 1.00 73.75 105 ASN A N 1
ATOM 836 C CA . ASN A 1 105 ? 1.540 13.387 -3.169 1.00 73.75 105 ASN A CA 1
ATOM 837 C C . ASN A 1 105 ? 0.484 14.393 -2.714 1.00 73.75 105 ASN A C 1
ATOM 839 O O . ASN A 1 105 ? 0.774 15.354 -2.014 1.00 73.75 105 ASN A O 1
ATOM 843 N N . LYS A 1 106 ? -0.759 14.195 -3.146 1.00 81.94 106 LYS A N 1
ATOM 844 C CA . LYS A 1 106 ? -1.915 14.952 -2.655 1.00 81.94 106 LYS A CA 1
ATOM 845 C C . LYS A 1 106 ? -2.620 14.142 -1.562 1.00 81.94 106 LYS A C 1
ATOM 847 O O . LYS A 1 106 ? -2.453 12.919 -1.521 1.00 81.94 106 LYS A O 1
ATOM 852 N N . PRO A 1 107 ? -3.421 14.776 -0.690 1.00 80.31 107 PRO A N 1
ATOM 853 C CA . PRO A 1 107 ? -4.282 14.035 0.229 1.00 80.31 107 PRO A CA 1
ATOM 854 C C . PRO A 1 107 ? -5.112 12.987 -0.534 1.00 80.31 107 PRO A C 1
ATOM 856 O O . PRO A 1 107 ? -5.659 13.295 -1.591 1.00 80.31 107 PRO A O 1
ATOM 859 N N . GLY A 1 108 ? -5.149 11.750 -0.035 1.00 81.62 108 GLY A N 1
ATOM 860 C CA . GLY A 1 108 ? -5.781 10.598 -0.690 1.00 81.62 108 GLY A CA 1
ATOM 861 C C . GLY A 1 108 ? -4.887 9.825 -1.669 1.00 81.62 108 GLY A C 1
ATOM 862 O O . GLY A 1 108 ? -5.347 8.858 -2.268 1.00 81.62 108 GLY A O 1
ATOM 863 N N . THR A 1 109 ? -3.619 10.213 -1.844 1.00 86.75 109 THR A N 1
ATOM 864 C CA . THR A 1 109 ? -2.670 9.471 -2.697 1.00 86.75 109 THR A CA 1
ATOM 865 C C . THR A 1 109 ? -2.024 8.333 -1.914 1.00 86.75 109 THR A C 1
ATOM 867 O O . THR A 1 109 ? -1.611 8.526 -0.767 1.00 86.75 109 THR A O 1
ATOM 870 N N . ILE A 1 110 ? -1.893 7.169 -2.554 1.00 88.00 110 ILE A N 1
ATOM 871 C CA . ILE A 1 110 ? -1.181 6.008 -2.015 1.00 88.00 110 ILE A CA 1
ATOM 872 C C . ILE A 1 110 ? 0.206 5.921 -2.647 1.00 88.00 110 ILE A C 1
ATOM 874 O O . ILE A 1 110 ? 0.356 6.008 -3.863 1.00 88.00 110 ILE A O 1
ATOM 878 N N . THR A 1 111 ? 1.216 5.719 -1.807 1.00 87.06 111 THR A N 1
ATOM 879 C CA . THR A 1 111 ? 2.617 5.569 -2.212 1.00 87.06 111 THR A CA 1
ATOM 880 C C . THR A 1 111 ? 3.266 4.390 -1.516 1.00 87.06 111 THR A C 1
ATOM 882 O O . THR A 1 111 ? 2.982 4.141 -0.346 1.00 87.06 111 THR A O 1
ATOM 885 N N . PHE A 1 112 ? 4.185 3.703 -2.191 1.00 86.81 112 PHE A N 1
ATOM 886 C CA . PHE A 1 112 ? 5.036 2.710 -1.538 1.00 86.81 112 PHE A CA 1
ATOM 887 C C . PHE A 1 112 ? 5.954 3.371 -0.511 1.00 86.81 112 PHE A C 1
ATOM 889 O O . PHE A 1 112 ? 6.607 4.375 -0.796 1.00 86.81 112 PHE A O 1
ATOM 896 N N . ALA A 1 113 ? 6.027 2.778 0.676 1.00 83.94 113 ALA A N 1
ATOM 897 C CA . ALA A 1 113 ? 7.013 3.153 1.669 1.00 83.94 113 ALA A CA 1
ATOM 898 C C . ALA A 1 113 ? 8.401 2.696 1.206 1.00 83.94 113 ALA A C 1
ATOM 900 O O . ALA A 1 113 ? 8.576 1.584 0.698 1.00 83.94 113 ALA A O 1
ATOM 901 N N . LYS A 1 114 ? 9.395 3.557 1.411 1.00 81.00 114 LYS A N 1
ATOM 902 C CA . LYS A 1 114 ? 10.794 3.261 1.115 1.00 81.00 114 LYS A CA 1
ATOM 903 C C . LYS A 1 114 ? 11.689 3.610 2.292 1.00 81.00 114 LYS A C 1
ATOM 905 O O . LYS A 1 114 ? 11.333 4.434 3.136 1.00 81.00 114 LYS A O 1
ATOM 910 N N . THR A 1 115 ? 12.853 2.977 2.346 1.00 75.50 115 THR A N 1
ATOM 911 C CA . THR A 1 115 ? 13.932 3.414 3.234 1.00 75.50 115 THR A CA 1
ATOM 912 C C . THR A 1 115 ? 14.748 4.509 2.543 1.00 75.50 115 THR A C 1
ATOM 914 O O . THR A 1 115 ? 14.502 4.864 1.390 1.00 75.50 115 THR A O 1
ATOM 917 N N . SER A 1 116 ? 15.744 5.061 3.234 1.00 75.00 116 SER A N 1
ATOM 918 C CA . SER A 1 116 ? 16.696 6.001 2.632 1.00 75.00 116 SER A CA 1
ATOM 919 C C . SER A 1 116 ? 17.566 5.372 1.534 1.00 75.00 116 SER A C 1
ATOM 921 O O . SER A 1 116 ? 18.216 6.100 0.789 1.00 75.00 116 SER A O 1
ATOM 923 N N . ALA A 1 117 ? 17.589 4.039 1.423 1.00 75.25 117 ALA A N 1
ATOM 924 C CA . ALA A 1 117 ? 18.328 3.341 0.383 1.00 75.25 117 ALA A CA 1
ATOM 925 C C . ALA A 1 117 ? 17.560 3.352 -0.955 1.00 75.25 117 ALA A C 1
ATOM 927 O O . ALA A 1 117 ? 16.331 3.198 -0.952 1.00 75.25 117 ALA A O 1
ATOM 928 N N . PRO A 1 118 ? 18.265 3.481 -2.094 1.00 78.12 118 PRO A N 1
ATOM 929 C CA . PRO A 1 118 ? 17.651 3.367 -3.414 1.00 78.12 118 PRO A CA 1
ATOM 930 C C . PRO A 1 118 ? 17.091 1.958 -3.630 1.00 78.12 118 PRO A C 1
ATOM 932 O O . PRO A 1 118 ? 17.665 0.982 -3.142 1.00 78.12 118 PRO A O 1
ATOM 935 N N . ASN A 1 119 ? 16.004 1.845 -4.397 1.00 82.56 119 ASN A N 1
ATOM 936 C CA . ASN A 1 119 ? 15.363 0.571 -4.742 1.00 82.56 119 ASN A CA 1
ATOM 937 C C . ASN A 1 119 ? 14.991 -0.264 -3.502 1.00 82.56 119 ASN A C 1
ATOM 939 O O . ASN A 1 119 ? 15.282 -1.452 -3.429 1.00 82.56 119 ASN A O 1
ATOM 943 N N . SER A 1 120 ? 14.408 0.361 -2.479 1.00 80.31 120 SER A N 1
ATOM 944 C CA . SER A 1 120 ? 14.063 -0.303 -1.207 1.00 80.31 120 SER A CA 1
ATOM 945 C C . SER A 1 120 ? 12.569 -0.606 -1.051 1.00 80.31 120 SER A C 1
ATOM 947 O O . SER A 1 120 ? 12.132 -1.134 -0.025 1.00 80.31 120 SER A O 1
ATOM 949 N N . ARG A 1 121 ? 11.773 -0.272 -2.071 1.00 84.25 121 ARG A N 1
ATOM 950 C CA . ARG A 1 121 ? 10.317 -0.440 -2.083 1.00 84.25 121 ARG A CA 1
ATOM 951 C C . ARG A 1 121 ? 9.969 -1.926 -2.188 1.00 84.25 121 ARG A C 1
ATOM 953 O O . ARG A 1 121 ? 10.514 -2.634 -3.031 1.00 84.25 121 ARG A O 1
ATOM 960 N N . THR A 1 122 ? 9.084 -2.397 -1.311 1.00 85.06 122 THR A N 1
ATOM 961 C CA . THR A 1 122 ? 8.691 -3.816 -1.212 1.00 85.06 122 THR A CA 1
ATOM 962 C C . THR A 1 122 ? 7.171 -3.968 -1.231 1.00 85.06 122 THR A C 1
ATOM 964 O O . THR A 1 122 ? 6.595 -4.023 -2.314 1.00 85.06 122 THR A O 1
ATOM 967 N N . THR A 1 123 ? 6.522 -4.021 -0.064 1.00 85.19 123 THR A N 1
ATOM 968 C CA . THR A 1 123 ? 5.078 -4.310 0.079 1.00 85.19 123 THR A CA 1
ATOM 969 C C . THR A 1 123 ? 4.300 -3.242 0.835 1.00 85.19 123 THR A C 1
ATOM 971 O O . THR A 1 123 ? 3.082 -3.130 0.691 1.00 85.19 123 THR A O 1
ATOM 974 N N . GLN A 1 124 ? 5.005 -2.463 1.654 1.00 87.00 124 GLN A N 1
ATOM 975 C CA . GLN A 1 124 ? 4.410 -1.461 2.525 1.00 87.00 124 GLN A CA 1
ATOM 976 C C . GLN A 1 124 ? 3.957 -0.254 1.709 1.00 87.00 124 GLN A C 1
ATOM 978 O O . GLN A 1 124 ? 4.713 0.282 0.896 1.00 87.00 124 GLN A O 1
ATOM 983 N N . VAL A 1 125 ? 2.737 0.196 1.970 1.00 88.44 125 VAL A N 1
ATOM 984 C CA . VAL A 1 125 ? 2.099 1.330 1.304 1.00 88.44 125 VAL A CA 1
ATOM 985 C C . VAL A 1 125 ? 1.553 2.305 2.341 1.00 88.44 125 VAL A C 1
ATOM 987 O O . VAL A 1 125 ? 1.120 1.925 3.428 1.00 88.44 125 VAL A O 1
ATOM 990 N N . GLY A 1 126 ? 1.611 3.590 2.015 1.00 86.56 126 GLY A N 1
ATOM 991 C CA . GLY A 1 126 ? 1.117 4.683 2.837 1.00 86.56 126 GLY A CA 1
ATOM 992 C C . GLY A 1 126 ? 0.139 5.552 2.062 1.00 86.56 126 GLY A C 1
ATOM 993 O O . GLY A 1 126 ? 0.463 6.005 0.966 1.00 86.56 126 GLY A O 1
ATOM 994 N N . CYS A 1 127 ? -1.031 5.808 2.642 1.00 86.06 127 CYS A N 1
ATOM 995 C CA . CYS A 1 127 ? -1.988 6.799 2.167 1.00 86.06 127 CYS A CA 1
ATOM 996 C C . CYS A 1 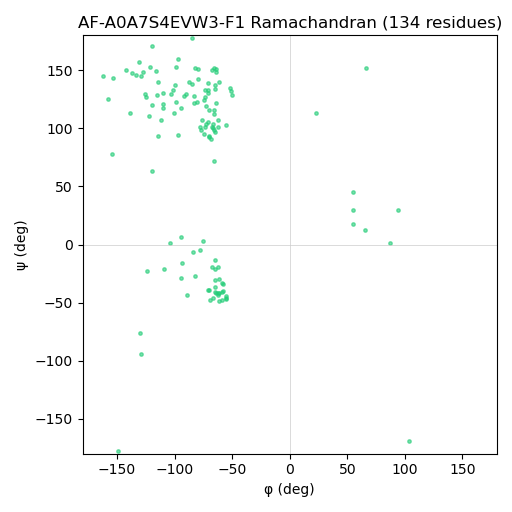127 ? -1.731 8.142 2.860 1.00 86.06 127 CYS A C 1
ATOM 998 O O . CYS A 1 127 ? -1.655 8.209 4.089 1.00 86.06 127 CYS A O 1
ATOM 1000 N N . SER A 1 128 ? -1.592 9.212 2.078 1.00 82.81 128 SER A N 1
ATOM 1001 C CA . SER A 1 128 ? -1.360 10.567 2.595 1.00 82.81 128 SER A CA 1
ATOM 1002 C C . SER A 1 128 ? -2.675 11.204 3.056 1.00 82.81 128 SER A C 1
ATOM 1004 O O . SER A 1 128 ? -3.592 11.351 2.252 1.00 82.81 128 SER A O 1
ATOM 1006 N N . CYS A 1 129 ? -2.780 11.629 4.321 1.00 65.19 129 CYS A N 1
ATOM 1007 C CA . CYS A 1 129 ? -4.029 12.198 4.864 1.00 65.19 129 CYS A CA 1
ATOM 1008 C C . CYS A 1 129 ? -4.106 13.731 4.795 1.00 65.19 129 CYS A C 1
ATOM 1010 O O . CYS A 1 129 ? -5.202 14.272 4.678 1.00 65.19 129 CYS A O 1
ATOM 1012 N N . SER A 1 130 ? -2.982 14.452 4.839 1.00 60.12 130 SER A N 1
ATOM 1013 C CA . SER A 1 130 ? -2.957 15.888 4.527 1.00 60.12 130 SER A CA 1
ATOM 1014 C C . SER A 1 130 ? -1.550 16.395 4.214 1.00 60.12 130 SER A C 1
ATOM 1016 O O . SER A 1 130 ? -0.601 15.974 4.868 1.00 60.12 130 SER A O 1
ATOM 1018 N N . SER A 1 131 ? -1.458 17.354 3.276 1.00 46.41 131 SER A N 1
ATOM 1019 C CA . SER A 1 131 ? -0.221 18.005 2.788 1.00 46.41 131 SER A CA 1
ATOM 1020 C C . SER A 1 131 ? 0.736 17.061 2.029 1.00 46.41 131 SER A C 1
ATOM 1022 O O . SER A 1 131 ? 0.697 15.854 2.274 1.00 46.41 131 SER A O 1
ATOM 1024 N N . PRO A 1 132 ? 1.569 17.540 1.075 1.00 49.00 132 PRO A N 1
ATOM 1025 C CA . PRO A 1 132 ? 2.414 16.649 0.293 1.00 49.00 132 PRO A CA 1
ATOM 1026 C C . PRO A 1 132 ? 3.486 15.975 1.140 1.00 49.00 132 PRO A C 1
ATOM 1028 O O . PRO A 1 132 ? 4.538 16.536 1.431 1.00 49.00 132 PRO A O 1
ATOM 1031 N N . TYR A 1 133 ? 3.215 14.726 1.506 1.00 44.56 133 TYR A N 1
ATOM 1032 C CA . TYR A 1 133 ? 4.215 13.807 2.012 1.00 44.56 133 TYR A CA 1
ATOM 1033 C C . TYR A 1 133 ? 5.140 13.434 0.858 1.00 44.56 133 TYR A C 1
ATOM 1035 O O . TYR A 1 133 ? 4.849 12.511 0.113 1.00 44.56 133 TYR A O 1
ATOM 1043 N N . SER A 1 134 ? 6.246 14.143 0.654 1.00 45.41 134 SER A N 1
ATOM 1044 C CA . SER A 1 134 ? 7.316 13.651 -0.214 1.00 45.41 134 SER A CA 1
ATOM 1045 C C . SER A 1 134 ? 8.059 12.543 0.536 1.00 45.41 134 SER A C 1
ATOM 1047 O O . SER A 1 134 ? 8.957 12.828 1.328 1.00 45.41 134 SER A O 1
ATOM 1049 N N . SER A 1 135 ? 7.697 11.275 0.317 1.00 44.22 135 SER A N 1
ATOM 1050 C CA . SER A 1 135 ? 8.759 10.266 0.342 1.00 44.22 135 SER A CA 1
ATOM 1051 C C . SER A 1 135 ? 9.650 10.603 -0.858 1.00 44.22 135 SER A C 1
ATOM 1053 O O . SER A 1 135 ? 9.112 10.629 -1.969 1.00 44.22 135 SER A O 1
ATOM 1055 N N . PRO A 1 136 ? 10.929 10.981 -0.649 1.00 40.75 136 PRO A N 1
ATOM 1056 C CA . PRO A 1 136 ? 11.868 11.187 -1.751 1.00 40.75 136 PRO A CA 1
ATOM 1057 C C . PRO A 1 136 ? 12.077 9.887 -2.520 1.00 40.75 136 PRO A C 1
ATOM 1059 O O . PRO A 1 136 ? 11.487 8.859 -2.134 1.00 40.75 136 PRO A O 1
#

Sequence (136 aa):
MVQAARILLFLAAVAVARAAEDFRAEFVVETTEGQQSFTVRVHPDWAPLGVDRFKELVEAKFYDDTRFYRVLPKFVVQFGLSGDPETNALWRSKPIKDDPVTATNKPGTITFAKTSAPNSRTTQVGCSCSSPYSSP

pLDDT: mean 77.21, std 15.55, range [39.38, 91.12]

Foldseek 3Di:
DDDDDDDPDPPPPPPPPPPFPQDKDKDWDQDPVGIDIDIDTDDCVFFVQVRVQVVVCVVVVQQPPKDQPDDDAQFKTKIFDHPDPVSVVVQQVPFAADGDGDDWQAQQDKDFDADPDGRRGTGMIIGGHHDGPDPD

Organism: Chrysotila carterae (NCBI:txid13221)